Protein AF-A0A7H4PCT2-F1 (afdb_monomer_lite)

Organism: NCBI:txid2058152

Structure (mmCIF, N/CA/C/O backbone):
data_AF-A0A7H4PCT2-F1
#
_entry.id   AF-A0A7H4PCT2-F1
#
loop_
_atom_site.group_PDB
_atom_site.id
_atom_site.type_symbol
_atom_site.label_atom_id
_atom_site.label_alt_id
_atom_site.label_comp_id
_atom_site.label_asym_id
_atom_site.label_entity_id
_atom_site.label_seq_id
_atom_site.pdbx_PDB_ins_code
_atom_site.Cartn_x
_atom_site.Cartn_y
_atom_site.Cartn_z
_atom_site.occupancy
_atom_site.B_iso_or_equiv
_atom_site.auth_seq_id
_atom_site.auth_comp_id
_atom_site.auth_asym_id
_atom_site.auth_atom_id
_atom_site.pdbx_PDB_model_num
ATOM 1 N N . MET A 1 1 ? -12.657 -1.457 1.232 1.00 51.12 1 MET A N 1
ATOM 2 C CA . MET A 1 1 ? -12.828 -0.311 0.298 1.00 51.12 1 MET A CA 1
ATOM 3 C C . MET A 1 1 ? -11.457 0.109 -0.236 1.00 51.12 1 MET A C 1
ATOM 5 O O . MET A 1 1 ? -10.488 -0.016 0.504 1.00 51.12 1 MET A O 1
ATOM 9 N N . ILE A 1 2 ? -11.340 0.543 -1.499 1.00 53.50 2 ILE A N 1
ATOM 10 C CA . ILE A 1 2 ? -10.052 0.945 -2.105 1.00 53.50 2 ILE A CA 1
ATOM 11 C C . ILE A 1 2 ? -9.905 2.462 -2.020 1.00 53.50 2 ILE A C 1
ATOM 13 O O . ILE A 1 2 ? -10.745 3.187 -2.548 1.00 53.50 2 ILE A O 1
ATOM 17 N N . VAL A 1 3 ? -8.835 2.939 -1.387 1.00 58.31 3 VAL A N 1
ATOM 18 C CA . VAL A 1 3 ? -8.539 4.367 -1.245 1.00 58.31 3 VAL A CA 1
ATOM 19 C C . VAL A 1 3 ? -7.315 4.693 -2.089 1.00 58.31 3 VAL A C 1
ATOM 21 O O . VAL A 1 3 ? -6.192 4.297 -1.774 1.00 58.31 3 VAL A O 1
ATOM 24 N N . LYS A 1 4 ? -7.541 5.419 -3.185 1.00 57.62 4 LYS A N 1
ATOM 25 C CA . LYS A 1 4 ? -6.480 5.992 -4.015 1.00 57.62 4 LYS A CA 1
ATOM 26 C C . LYS A 1 4 ? -6.493 7.502 -3.838 1.00 57.62 4 LYS A C 1
ATOM 28 O O . LYS A 1 4 ? -7.419 8.170 -4.292 1.00 57.62 4 LYS A O 1
ATOM 33 N N . THR A 1 5 ? -5.458 8.043 -3.219 1.00 55.94 5 THR A N 1
ATOM 34 C CA . THR A 1 5 ? -5.284 9.486 -3.089 1.00 55.94 5 THR A CA 1
ATOM 35 C C . THR A 1 5 ? -4.453 9.975 -4.271 1.00 55.94 5 THR A C 1
ATOM 37 O O . THR A 1 5 ? -3.302 9.607 -4.486 1.00 55.94 5 THR A O 1
ATOM 40 N N . HIS A 1 6 ? -5.084 10.742 -5.157 1.00 55.34 6 HIS A N 1
ATOM 41 C CA . HIS A 1 6 ? -4.505 11.044 -6.470 1.00 55.34 6 HIS A CA 1
ATOM 42 C C . HIS A 1 6 ? -3.424 12.139 -6.442 1.00 55.34 6 HIS A C 1
ATOM 44 O O . HIS A 1 6 ? -2.795 12.390 -7.470 1.00 55.34 6 H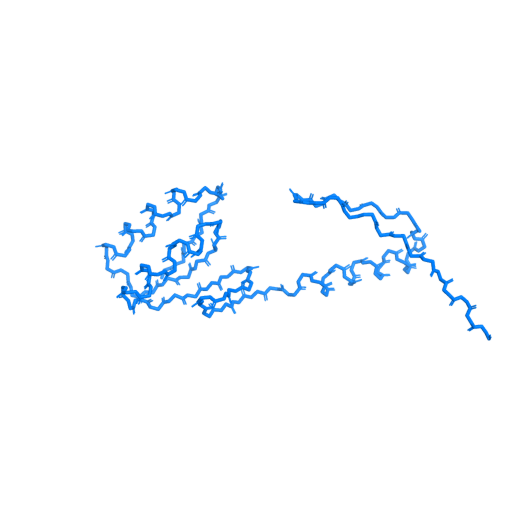IS A O 1
ATOM 50 N N . GLN A 1 7 ? -3.220 12.804 -5.300 1.00 59.28 7 GLN A N 1
ATOM 51 C CA . GLN A 1 7 ? -2.428 14.036 -5.221 1.00 59.28 7 GLN A CA 1
ATOM 52 C C . GLN A 1 7 ? -1.092 13.898 -4.484 1.00 59.28 7 GLN A C 1
ATOM 54 O O . GLN A 1 7 ? -0.342 14.867 -4.447 1.00 59.28 7 GLN A O 1
ATOM 59 N N . ASN A 1 8 ? -0.750 12.713 -3.963 1.00 68.38 8 ASN A N 1
ATOM 60 C CA . ASN A 1 8 ? 0.496 12.494 -3.221 1.00 68.38 8 ASN A CA 1
ATOM 61 C C . ASN A 1 8 ? 0.690 13.527 -2.084 1.00 68.38 8 ASN A C 1
ATOM 63 O O . ASN A 1 8 ? 1.789 14.042 -1.894 1.00 68.38 8 ASN A O 1
ATOM 67 N N . GLN A 1 9 ? -0.400 13.880 -1.388 1.00 79.06 9 GLN A N 1
ATOM 68 C CA . GLN A 1 9 ? -0.440 14.891 -0.327 1.00 79.06 9 GLN A CA 1
ATOM 69 C C . GLN A 1 9 ? -0.626 14.202 1.035 1.00 79.06 9 GLN A C 1
ATOM 71 O O . GLN A 1 9 ? -1.759 13.879 1.395 1.00 79.06 9 GLN A O 1
ATOM 76 N N . PRO A 1 10 ? 0.452 14.020 1.822 1.00 81.31 10 PRO A N 1
ATOM 77 C CA . PRO A 1 10 ? 0.436 13.277 3.089 1.00 81.31 10 PRO A CA 1
ATOM 78 C C . PRO A 1 10 ? -0.679 13.685 4.063 1.00 81.31 10 PRO A C 1
ATOM 80 O O . PRO A 1 10 ? -1.316 12.840 4.688 1.00 81.31 10 PRO A O 1
ATOM 83 N N . GLN A 1 11 ? -0.959 14.987 4.164 1.00 83.69 11 GLN A N 1
ATOM 84 C CA . GLN A 1 11 ? -1.975 15.509 5.082 1.00 83.69 11 GLN A CA 1
ATOM 85 C C . GLN A 1 11 ? -3.406 15.189 4.628 1.00 83.69 11 GLN A C 1
ATOM 87 O O . GLN A 1 11 ? -4.268 14.891 5.455 1.00 83.69 11 GLN A O 1
ATOM 92 N N . GLN A 1 12 ? -3.663 15.209 3.316 1.00 82.75 12 GLN A N 1
ATOM 93 C CA . GLN A 1 12 ? -4.966 14.820 2.775 1.00 82.75 12 GLN A CA 1
ATOM 94 C C . GLN A 1 12 ? -5.197 13.316 2.929 1.00 82.75 12 GLN A C 1
ATOM 96 O O . GLN A 1 12 ? -6.286 12.917 3.334 1.00 82.75 12 GLN A O 1
ATOM 101 N N . ASP A 1 13 ? -4.174 12.495 2.672 1.00 82.56 13 ASP A N 1
ATOM 102 C CA . ASP A 1 13 ? -4.217 11.047 2.910 1.00 82.56 13 ASP A CA 1
ATOM 103 C C . ASP A 1 13 ? -4.628 10.731 4.338 1.00 82.56 13 ASP A C 1
ATOM 105 O O . ASP A 1 13 ? -5.571 9.974 4.564 1.00 82.56 13 ASP A O 1
ATOM 109 N N . LYS A 1 14 ? -3.947 11.360 5.298 1.00 86.56 14 LYS A N 1
ATOM 110 C CA . LYS A 1 14 ? -4.224 11.193 6.720 1.00 86.56 14 LYS A CA 1
ATOM 111 C C . LYS A 1 14 ? -5.667 11.547 7.054 1.00 86.56 14 LYS A C 1
ATOM 113 O O . LYS A 1 14 ? -6.349 10.756 7.702 1.00 86.56 14 LYS A O 1
ATOM 118 N N . HIS A 1 15 ? -6.151 12.695 6.581 1.00 87.81 15 HIS A N 1
ATOM 119 C CA . HIS A 1 15 ? -7.532 13.109 6.814 1.00 87.81 15 HIS A CA 1
ATOM 120 C C . HIS A 1 15 ? -8.537 12.099 6.245 1.00 87.81 15 HIS A C 1
ATOM 122 O O . HIS A 1 15 ? -9.415 11.639 6.970 1.00 87.81 15 HIS A O 1
ATOM 128 N N . ILE A 1 16 ? -8.369 11.697 4.982 1.00 87.75 16 ILE A N 1
ATOM 129 C CA . ILE A 1 16 ? -9.256 10.737 4.313 1.00 87.75 16 ILE A CA 1
ATOM 130 C C . ILE A 1 16 ? -9.260 9.405 5.062 1.00 87.75 16 ILE A C 1
ATOM 132 O O . ILE A 1 16 ? -10.324 8.879 5.374 1.00 87.75 16 ILE A O 1
ATOM 136 N N . ILE A 1 17 ? -8.088 8.866 5.393 1.00 89.25 17 ILE A N 1
ATOM 137 C CA . ILE A 1 17 ? -7.976 7.583 6.088 1.00 89.25 17 ILE A CA 1
ATOM 138 C C . ILE A 1 17 ? -8.646 7.654 7.468 1.00 89.25 17 ILE A C 1
ATOM 140 O O . ILE A 1 17 ? -9.426 6.762 7.799 1.00 89.25 17 ILE A O 1
ATOM 144 N N . HIS A 1 18 ? -8.423 8.720 8.244 1.00 91.19 18 HIS A N 1
ATOM 145 C CA . HIS A 1 18 ? -9.104 8.906 9.528 1.00 91.19 18 HIS A CA 1
ATOM 146 C C . HIS A 1 18 ? -10.626 8.955 9.380 1.00 91.19 18 HIS A C 1
ATOM 148 O O . HIS A 1 18 ? -11.326 8.282 10.136 1.00 91.19 18 HIS A O 1
ATOM 154 N N . THR A 1 19 ? -11.140 9.703 8.401 1.00 91.06 19 THR A N 1
ATOM 155 C CA . THR A 1 19 ? -12.581 9.786 8.141 1.00 91.06 19 THR A CA 1
ATOM 156 C C . THR A 1 19 ? -13.163 8.418 7.817 1.00 91.06 19 THR A C 1
ATOM 158 O O . THR A 1 19 ? -14.168 8.028 8.398 1.00 91.06 19 THR A O 1
ATOM 161 N N . LEU A 1 20 ? -12.519 7.655 6.935 1.00 90.00 20 LEU A N 1
ATOM 162 C CA . LEU A 1 20 ? -13.032 6.358 6.500 1.00 90.00 20 LEU A CA 1
ATOM 163 C C . LEU A 1 20 ? -13.023 5.319 7.622 1.00 90.00 20 LEU A C 1
ATOM 165 O O . LEU A 1 20 ? -13.992 4.585 7.792 1.00 90.00 20 LEU A O 1
ATOM 169 N N . VAL A 1 21 ? -11.962 5.286 8.425 1.00 90.56 21 VAL A N 1
ATOM 170 C CA . VAL A 1 21 ? -11.918 4.455 9.635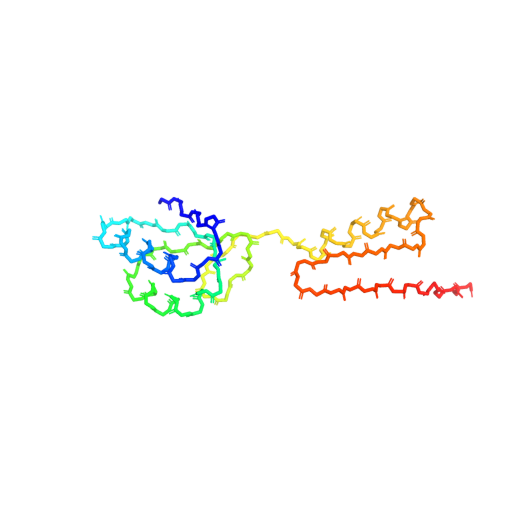 1.00 90.56 21 VAL A CA 1
ATOM 171 C C . VAL A 1 21 ? -12.999 4.884 10.628 1.00 90.56 21 VAL A C 1
ATOM 173 O O . VAL A 1 21 ? -13.691 4.030 11.172 1.00 90.56 21 VAL A O 1
ATOM 176 N N . GLY A 1 22 ? -13.205 6.192 10.816 1.00 90.94 22 GLY A N 1
ATOM 177 C CA . GLY A 1 22 ? -14.282 6.732 11.652 1.00 9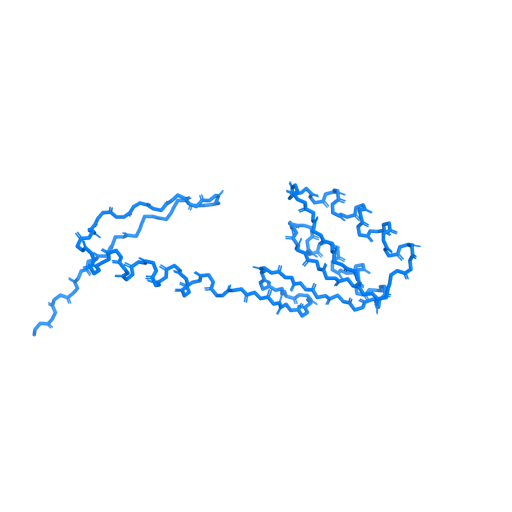0.94 22 GLY A CA 1
ATOM 178 C C . GLY A 1 22 ? -15.689 6.394 11.145 1.00 90.94 22 GLY A C 1
ATOM 179 O O . GLY A 1 22 ? -16.619 6.307 11.940 1.00 90.94 22 GLY A O 1
ATOM 180 N N . MET A 1 23 ? -15.842 6.146 9.842 1.00 92.00 23 MET A N 1
ATOM 181 C CA . MET A 1 23 ? -17.079 5.650 9.228 1.00 92.00 23 MET A CA 1
ATOM 182 C C . MET A 1 23 ? -17.275 4.132 9.387 1.00 92.00 23 MET A C 1
ATOM 184 O O . MET A 1 23 ? -18.313 3.621 8.974 1.00 92.00 23 MET A O 1
ATOM 188 N N . GLY A 1 24 ? -16.315 3.413 9.977 1.00 91.44 24 GLY A N 1
ATOM 189 C CA . GLY A 1 24 ? -16.441 1.987 10.281 1.00 91.44 24 GLY A CA 1
ATOM 190 C C . GLY A 1 24 ? -16.188 1.057 9.094 1.00 91.44 24 GLY A C 1
ATOM 191 O O . GLY A 1 24 ? -16.889 0.063 8.946 1.00 91.44 24 GLY A O 1
ATOM 192 N N . ILE A 1 25 ? -15.213 1.364 8.230 1.00 91.19 25 ILE A N 1
ATOM 193 C CA . ILE A 1 25 ? -14.815 0.432 7.161 1.00 91.19 25 ILE A CA 1
ATOM 194 C C . ILE A 1 25 ? -14.249 -0.885 7.718 1.00 91.19 25 ILE A C 1
ATOM 196 O O . ILE A 1 25 ? -13.478 -0.887 8.674 1.00 91.19 25 ILE A O 1
ATOM 200 N N . ASP A 1 26 ? -14.535 -1.996 7.036 1.00 90.19 26 ASP A N 1
ATOM 201 C CA . ASP A 1 26 ? -14.028 -3.321 7.430 1.00 90.19 26 ASP A CA 1
ATOM 202 C C . ASP A 1 26 ? -12.581 -3.587 6.990 1.00 90.19 26 ASP A C 1
ATOM 204 O O . ASP A 1 26 ? -11.930 -4.503 7.483 1.00 90.19 26 ASP A O 1
ATOM 208 N N . SER A 1 27 ? -12.084 -2.856 5.986 1.00 91.00 27 SER A N 1
ATOM 209 C CA . SER A 1 27 ? -10.749 -3.066 5.408 1.00 91.00 27 SER A CA 1
ATOM 210 C C . SER A 1 27 ? -10.289 -1.899 4.537 1.00 91.00 27 SER A C 1
ATOM 212 O O . SER A 1 27 ? -11.094 -1.253 3.844 1.00 91.00 27 SER A O 1
ATOM 214 N N . LEU A 1 28 ? -8.971 -1.691 4.513 1.00 90.94 28 LEU A N 1
ATOM 215 C CA . LEU A 1 28 ? -8.304 -0.623 3.776 1.00 90.94 28 LEU A CA 1
ATOM 216 C C . LEU A 1 28 ? -7.301 -1.192 2.762 1.00 90.94 28 LEU A C 1
ATOM 218 O O . LEU A 1 28 ? -6.296 -1.794 3.133 1.00 90.94 28 LEU A O 1
ATOM 222 N N . LEU A 1 29 ? -7.548 -0.949 1.473 1.00 90.25 29 LEU A N 1
ATOM 223 C CA . LEU A 1 29 ? -6.539 -1.106 0.423 1.00 90.25 29 LEU A CA 1
ATOM 224 C C . LEU A 1 29 ? -6.016 0.281 0.049 1.00 90.25 29 LEU A C 1
ATOM 226 O O . LEU A 1 29 ? -6.798 1.117 -0.413 1.00 90.25 29 LEU A O 1
ATOM 230 N N . TRP A 1 30 ? -4.725 0.527 0.254 1.00 88.25 30 TRP A N 1
ATOM 231 C CA . TRP A 1 30 ? -4.149 1.871 0.209 1.00 88.25 30 TRP A CA 1
ATOM 232 C C . TRP A 1 30 ? -2.933 1.958 -0.717 1.00 88.25 30 TRP A C 1
ATOM 234 O O . TRP A 1 30 ? -2.038 1.115 -0.677 1.00 88.25 30 TRP A O 1
ATOM 244 N N . VAL A 1 31 ? -2.906 2.999 -1.553 1.00 86.88 31 VAL A N 1
ATOM 245 C CA . VAL A 1 31 ? -1.709 3.453 -2.278 1.00 86.88 31 VAL A CA 1
ATOM 246 C C . VAL A 1 31 ? -1.008 4.507 -1.409 1.00 86.88 31 VAL A C 1
ATOM 248 O O . VAL A 1 31 ? -1.480 5.644 -1.370 1.00 86.88 31 VAL A O 1
ATOM 251 N N . PRO A 1 32 ? 0.066 4.154 -0.692 1.00 79.94 32 PRO A N 1
ATOM 252 C CA . PRO A 1 32 ? 0.715 5.041 0.264 1.00 79.94 32 PRO A CA 1
ATOM 253 C C . PRO A 1 32 ? 1.448 6.210 -0.382 1.00 79.94 32 PRO A C 1
ATOM 255 O O . PRO A 1 32 ? 2.055 6.106 -1.449 1.00 79.94 32 PRO A O 1
ATOM 258 N N . THR A 1 33 ? 1.425 7.319 0.346 1.00 79.88 33 THR A N 1
ATOM 259 C CA . THR A 1 33 ? 2.267 8.496 0.134 1.00 79.88 33 THR A CA 1
ATOM 260 C C . THR A 1 33 ? 3.394 8.501 1.175 1.00 79.88 33 THR A C 1
ATOM 262 O O . THR A 1 33 ? 3.613 7.517 1.883 1.00 79.88 33 THR A O 1
ATOM 265 N N . GLU A 1 34 ? 4.119 9.611 1.325 1.00 78.44 34 GLU A N 1
ATOM 266 C CA . GLU A 1 34 ? 5.182 9.741 2.341 1.00 78.44 34 GLU A CA 1
ATOM 267 C C . GLU A 1 34 ? 4.653 9.669 3.794 1.00 78.44 34 GLU A C 1
ATOM 269 O O . GLU A 1 34 ? 5.441 9.564 4.729 1.00 78.44 34 GLU A O 1
ATOM 274 N N . ALA A 1 35 ? 3.326 9.644 3.985 1.00 79.56 35 ALA A N 1
ATOM 275 C CA . ALA A 1 35 ? 2.662 9.485 5.279 1.00 79.56 35 ALA A CA 1
ATOM 276 C C . ALA A 1 35 ? 2.666 8.048 5.842 1.00 79.56 35 ALA A C 1
ATOM 278 O O . ALA A 1 35 ? 2.200 7.853 6.963 1.00 79.56 35 ALA A O 1
ATOM 279 N N . GLU A 1 36 ? 3.131 7.034 5.096 1.00 86.69 36 GLU A N 1
ATOM 280 C CA . GLU A 1 36 ? 3.002 5.618 5.494 1.00 86.69 36 GLU A CA 1
ATOM 281 C C . GLU A 1 36 ? 3.528 5.333 6.899 1.00 86.69 36 GLU A C 1
ATOM 283 O O . GLU A 1 36 ? 2.813 4.759 7.718 1.00 86.69 36 GLU A O 1
ATOM 288 N N . ALA A 1 37 ? 4.751 5.775 7.190 1.00 87.94 37 ALA A N 1
ATOM 289 C CA . ALA A 1 37 ? 5.371 5.528 8.484 1.00 87.94 37 ALA A CA 1
ATOM 290 C C . ALA A 1 37 ? 4.590 6.197 9.624 1.00 87.94 37 ALA A C 1
ATOM 292 O O . ALA A 1 37 ? 4.347 5.559 10.642 1.00 87.94 37 ALA A O 1
ATOM 293 N N . GLU A 1 38 ? 4.132 7.435 9.430 1.00 88.44 38 GLU A N 1
ATOM 294 C CA . GLU A 1 38 ? 3.367 8.178 10.437 1.00 88.44 38 GLU A CA 1
ATOM 295 C C . GLU A 1 38 ? 2.004 7.526 10.714 1.00 88.44 38 GLU A C 1
ATOM 297 O O . GLU A 1 38 ? 1.587 7.389 11.861 1.00 88.44 38 GLU A O 1
ATOM 302 N N . LEU A 1 39 ? 1.304 7.095 9.663 1.00 88.88 39 LEU A N 1
ATOM 303 C CA . LEU A 1 39 ? -0.018 6.481 9.779 1.00 88.88 39 LEU A CA 1
ATOM 304 C C . LEU A 1 39 ? 0.024 5.032 10.259 1.00 88.88 39 LEU A C 1
ATOM 306 O O . LEU A 1 39 ? -0.976 4.542 10.787 1.00 88.88 39 LEU A O 1
ATOM 310 N N . SER A 1 40 ? 1.150 4.344 10.066 1.00 90.88 40 SER A N 1
ATOM 311 C CA . SER A 1 40 ? 1.266 2.913 10.334 1.00 90.88 40 SER A CA 1
ATOM 312 C C . SER A 1 40 ? 0.978 2.536 11.787 1.00 90.88 40 SER A C 1
ATOM 314 O O . SER A 1 40 ? 0.270 1.559 12.039 1.00 90.88 40 SER A O 1
ATOM 316 N N . GLU A 1 41 ? 1.462 3.334 12.739 1.00 90.62 41 GLU A N 1
ATOM 317 C CA . GLU A 1 41 ? 1.270 3.091 14.168 1.00 90.62 41 GLU A CA 1
ATOM 318 C C . GLU A 1 41 ? -0.213 3.181 14.533 1.00 90.62 41 GLU A C 1
ATOM 320 O O . GLU A 1 41 ? -0.793 2.243 15.084 1.00 90.62 41 GLU A O 1
ATOM 325 N N . TRP A 1 42 ? -0.858 4.278 14.135 1.00 91.69 42 TRP A N 1
ATOM 326 C CA . TRP A 1 42 ? -2.275 4.489 14.395 1.00 91.69 42 TRP A CA 1
ATOM 327 C C . TRP A 1 42 ? -3.150 3.433 13.705 1.00 91.69 42 TRP A C 1
ATOM 329 O O . TRP A 1 42 ? -4.016 2.847 14.352 1.00 91.69 42 TRP A O 1
ATOM 339 N N . LEU A 1 43 ? -2.896 3.116 12.430 1.00 91.44 43 LEU A N 1
ATOM 340 C CA . LEU A 1 43 ? -3.642 2.084 11.700 1.00 91.44 43 LEU A CA 1
ATOM 341 C C . LEU A 1 43 ? -3.511 0.704 12.357 1.00 91.44 43 LEU A C 1
ATOM 343 O O . LEU A 1 43 ? -4.499 -0.024 12.437 1.00 91.44 43 LEU A O 1
ATOM 347 N N . THR A 1 44 ? -2.342 0.367 12.904 1.00 90.25 44 THR A N 1
ATOM 348 C CA . THR A 1 44 ? -2.142 -0.893 13.638 1.00 90.25 44 THR A CA 1
ATOM 349 C C . THR A 1 44 ? -3.034 -0.970 14.884 1.00 90.25 44 THR A C 1
ATOM 351 O O . THR A 1 44 ? -3.604 -2.024 15.173 1.00 90.25 44 THR A O 1
ATOM 354 N N . ILE A 1 45 ? -3.231 0.152 15.588 1.00 92.38 45 ILE A N 1
ATOM 355 C CA . ILE A 1 45 ? -4.111 0.231 16.767 1.00 92.38 45 ILE A CA 1
ATOM 356 C C . ILE A 1 45 ? -5.582 0.011 16.387 1.00 92.38 45 ILE A C 1
ATOM 358 O O . ILE A 1 45 ? -6.314 -0.633 17.139 1.00 92.38 45 ILE A O 1
ATOM 362 N N . THR A 1 46 ? -6.017 0.492 15.217 1.00 89.88 46 THR A N 1
ATOM 363 C CA . THR A 1 46 ? -7.416 0.344 14.761 1.00 89.88 46 THR A CA 1
ATOM 364 C C . THR A 1 46 ? -7.831 -1.110 14.527 1.00 89.88 46 THR A C 1
ATOM 366 O O . THR A 1 46 ? -9.023 -1.399 14.490 1.00 89.88 46 THR A O 1
ATOM 369 N N . ARG A 1 47 ? -6.862 -2.028 14.366 1.00 90.00 47 ARG A N 1
ATOM 370 C CA . ARG A 1 47 ? -7.058 -3.445 13.997 1.00 90.00 47 ARG A CA 1
ATOM 371 C C . ARG A 1 47 ? -7.811 -3.673 12.682 1.00 90.00 47 ARG A C 1
ATOM 373 O O . ARG A 1 47 ? -8.170 -4.811 12.385 1.00 90.00 47 ARG A O 1
ATOM 380 N N . ILE A 1 48 ? -8.019 -2.632 11.880 1.00 91.31 48 ILE A N 1
ATOM 381 C CA . ILE A 1 48 ? -8.576 -2.780 10.538 1.00 91.31 48 ILE A CA 1
ATOM 382 C C . ILE A 1 48 ? -7.506 -3.444 9.663 1.00 91.31 48 ILE A C 1
ATOM 384 O O . ILE A 1 48 ? -6.365 -2.981 9.649 1.00 91.31 48 ILE A O 1
ATOM 388 N N . PRO A 1 49 ? -7.829 -4.515 8.920 1.00 92.44 49 PRO A N 1
ATOM 389 C CA . PRO A 1 49 ? -6.912 -5.090 7.948 1.00 92.44 49 PRO A CA 1
ATOM 390 C C . PRO A 1 49 ? -6.501 -4.055 6.894 1.00 92.44 49 PRO A C 1
ATOM 392 O O . PRO A 1 49 ? -7.347 -3.514 6.173 1.00 92.44 49 PRO A O 1
ATOM 395 N N . VAL A 1 50 ? -5.193 -3.806 6.790 1.00 92.69 50 VAL A N 1
ATOM 396 C CA . VAL A 1 50 ? -4.601 -2.888 5.809 1.00 92.69 50 VAL A CA 1
ATOM 397 C C . VAL A 1 50 ? -3.715 -3.663 4.841 1.00 92.69 50 VAL A C 1
ATOM 399 O O . VAL A 1 50 ? -2.880 -4.470 5.253 1.00 92.69 50 VAL A O 1
ATOM 402 N N . ALA A 1 51 ? -3.873 -3.383 3.550 1.00 92.19 51 ALA A N 1
ATOM 403 C CA . ALA A 1 51 ? -2.961 -3.833 2.511 1.00 92.19 51 ALA A CA 1
ATOM 404 C C . ALA A 1 51 ? -2.483 -2.647 1.667 1.00 92.19 51 ALA A C 1
ATOM 406 O O . ALA A 1 51 ? -3.266 -1.788 1.253 1.00 92.19 51 ALA A O 1
ATOM 407 N N . ILE A 1 52 ? -1.183 -2.627 1.404 1.00 90.88 52 ILE A N 1
ATOM 408 C CA . ILE A 1 52 ? -0.508 -1.608 0.610 1.00 90.88 52 ILE A CA 1
ATOM 409 C C . ILE A 1 52 ? -0.405 -2.071 -0.840 1.00 90.88 52 ILE A C 1
ATOM 411 O O . ILE A 1 52 ? -0.143 -3.237 -1.126 1.00 90.88 52 ILE A O 1
ATOM 415 N N . VAL A 1 53 ? -0.590 -1.153 -1.780 1.00 88.19 53 VAL A N 1
ATOM 416 C CA . VAL A 1 53 ? -0.432 -1.427 -3.210 1.00 88.19 53 VAL A CA 1
ATOM 417 C C . VAL A 1 53 ? 0.593 -0.496 -3.841 1.00 88.19 53 VAL A C 1
ATOM 419 O O . VAL A 1 53 ? 0.827 0.607 -3.358 1.00 88.19 53 VAL A O 1
ATOM 422 N N . THR A 1 54 ? 1.173 -0.927 -4.963 1.00 84.62 54 THR A N 1
ATOM 423 C CA . THR A 1 54 ? 2.140 -0.201 -5.818 1.00 84.62 54 THR A CA 1
ATOM 424 C C . THR A 1 54 ? 3.573 -0.098 -5.294 1.00 84.62 54 THR A C 1
ATOM 426 O O . THR A 1 54 ? 4.486 0.042 -6.107 1.00 84.62 54 THR A O 1
ATOM 429 N N . GLN A 1 55 ? 3.796 -0.256 -3.989 1.00 84.44 55 GLN A N 1
ATOM 430 C CA . GLN A 1 55 ? 5.130 -0.275 -3.387 1.00 84.44 55 GLN A CA 1
ATOM 431 C C . GLN A 1 55 ? 5.270 -1.368 -2.330 1.00 84.44 55 GLN A C 1
ATOM 433 O O . GLN A 1 55 ? 4.276 -1.899 -1.839 1.00 84.44 55 GLN A O 1
ATOM 438 N N . VAL A 1 56 ? 6.514 -1.722 -2.004 1.00 88.44 56 VAL A N 1
ATOM 439 C CA . VAL A 1 56 ? 6.817 -2.636 -0.897 1.00 88.44 56 VAL A CA 1
ATOM 440 C C . VAL A 1 56 ? 6.657 -1.878 0.417 1.00 88.44 56 VAL A C 1
ATOM 442 O O . VAL A 1 56 ? 7.275 -0.832 0.603 1.00 88.44 56 VAL A O 1
ATOM 445 N N . SER A 1 57 ? 5.854 -2.426 1.324 1.00 90.25 57 SER A N 1
ATOM 446 C CA . SER A 1 57 ? 5.663 -1.883 2.671 1.00 90.25 57 SER A CA 1
ATOM 447 C C . SER A 1 57 ? 6.504 -2.636 3.697 1.00 90.25 57 SER A C 1
ATOM 449 O O . SER A 1 57 ? 6.713 -3.844 3.586 1.00 90.25 57 SER A O 1
ATOM 451 N N . ARG A 1 58 ? 6.975 -1.910 4.717 1.00 91.19 58 ARG A N 1
ATOM 452 C CA . ARG A 1 58 ? 7.614 -2.487 5.914 1.00 91.19 58 ARG A CA 1
ATOM 453 C C . ARG A 1 58 ? 6.626 -2.730 7.056 1.00 91.19 58 ARG A C 1
ATOM 455 O O . ARG A 1 58 ? 6.974 -3.424 8.003 1.00 91.19 58 ARG A O 1
ATOM 462 N N . PHE A 1 59 ? 5.438 -2.133 6.981 1.00 92.19 59 PHE A N 1
ATOM 463 C CA . PHE A 1 59 ? 4.462 -2.100 8.072 1.00 92.19 59 PHE A CA 1
ATOM 464 C C . PHE A 1 59 ? 3.261 -3.010 7.806 1.00 92.19 59 PHE A C 1
ATOM 466 O O . PHE A 1 59 ? 2.685 -3.564 8.738 1.00 92.19 59 PHE A O 1
ATOM 473 N N . PHE A 1 60 ? 2.895 -3.185 6.536 1.00 92.81 60 PHE A N 1
ATOM 474 C CA . PHE A 1 60 ? 1.694 -3.898 6.122 1.00 92.81 60 PHE A CA 1
ATOM 475 C C . PHE A 1 60 ? 1.994 -4.905 5.014 1.00 92.81 60 PHE A C 1
ATOM 477 O O . PHE A 1 60 ? 2.994 -4.805 4.299 1.00 92.81 60 PHE A O 1
ATOM 484 N N . ASN A 1 61 ? 1.080 -5.855 4.815 1.00 93.31 61 ASN A N 1
ATOM 485 C CA . ASN A 1 61 ? 1.117 -6.705 3.628 1.00 93.31 61 ASN A CA 1
ATOM 486 C C . ASN A 1 61 ? 1.028 -5.831 2.377 1.00 93.31 61 ASN A C 1
ATOM 488 O O . ASN A 1 61 ? 0.238 -4.886 2.337 1.00 93.31 61 ASN A O 1
ATOM 492 N N . SER A 1 62 ? 1.830 -6.141 1.357 1.00 93.12 62 SER A N 1
ATOM 493 C CA . SER A 1 62 ? 1.896 -5.314 0.156 1.00 93.12 62 SER A CA 1
ATOM 494 C C . SER A 1 62 ? 1.885 -6.109 -1.140 1.00 93.12 62 SER A C 1
ATOM 496 O O . SER A 1 62 ? 2.424 -7.211 -1.225 1.00 93.12 62 SER A O 1
ATOM 498 N N . VAL A 1 63 ? 1.261 -5.519 -2.158 1.00 90.25 63 VAL A N 1
ATOM 499 C CA . VAL A 1 63 ? 1.286 -5.992 -3.541 1.00 90.25 63 VAL A CA 1
ATOM 500 C C . VAL A 1 63 ? 1.959 -4.924 -4.394 1.00 90.25 63 VAL A C 1
ATOM 502 O O . VAL A 1 63 ? 1.457 -3.807 -4.536 1.00 90.25 63 VAL A O 1
ATOM 505 N N . SER A 1 64 ? 3.102 -5.263 -4.980 1.00 88.88 64 SER A N 1
ATOM 506 C CA . SER A 1 64 ? 3.914 -4.338 -5.767 1.00 88.88 64 SER A CA 1
ATOM 507 C C . SER A 1 64 ? 4.431 -4.98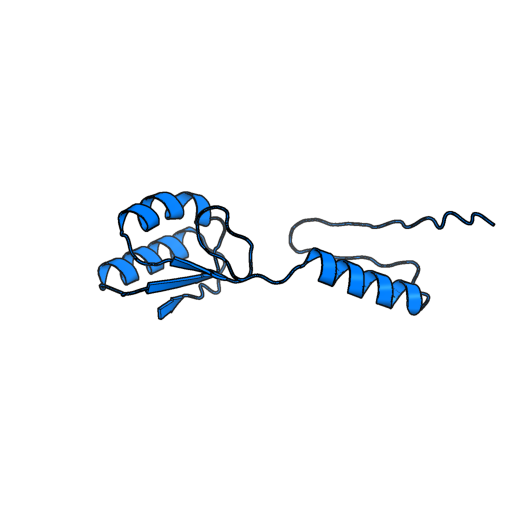8 -7.046 1.00 88.88 64 SER A C 1
ATOM 509 O O . SER A 1 64 ? 4.384 -6.205 -7.224 1.00 88.88 64 SER A O 1
ATOM 511 N N . ILE A 1 65 ? 4.909 -4.147 -7.961 1.00 86.38 65 ILE A N 1
ATOM 512 C CA . ILE A 1 65 ? 5.626 -4.583 -9.158 1.00 86.38 65 ILE A CA 1
ATOM 513 C C . ILE A 1 65 ? 7.119 -4.457 -8.864 1.00 86.38 65 ILE A C 1
ATOM 515 O O . ILE A 1 65 ? 7.553 -3.477 -8.255 1.00 86.38 65 ILE A O 1
ATOM 519 N N . ASN A 1 66 ? 7.913 -5.424 -9.323 1.00 84.69 66 ASN A N 1
ATOM 520 C CA . ASN A 1 66 ? 9.366 -5.342 -9.239 1.00 84.69 66 ASN A CA 1
ATOM 521 C C . ASN A 1 66 ? 9.887 -4.308 -10.254 1.00 84.69 66 ASN A C 1
ATOM 523 O O . ASN A 1 66 ? 10.071 -4.612 -11.434 1.00 84.69 66 ASN A O 1
ATOM 527 N N . GLN A 1 67 ? 10.074 -3.072 -9.786 1.00 82.31 67 GLN A N 1
ATOM 528 C CA . GLN A 1 67 ? 10.532 -1.956 -10.614 1.00 82.31 67 GLN A CA 1
ATOM 529 C C . GLN A 1 67 ? 11.968 -2.150 -11.106 1.00 82.31 67 GLN A C 1
ATOM 531 O O . GLN A 1 67 ? 12.257 -1.758 -12.232 1.00 82.31 67 GLN A O 1
ATOM 536 N N . ASP A 1 68 ? 12.831 -2.803 -10.321 1.00 82.12 68 ASP A N 1
ATOM 537 C CA . ASP A 1 68 ? 14.220 -3.075 -10.708 1.00 82.12 68 ASP A CA 1
ATOM 538 C C . ASP A 1 68 ? 14.275 -4.001 -11.922 1.00 82.12 68 ASP A C 1
ATOM 540 O O . ASP A 1 68 ? 14.922 -3.686 -12.917 1.00 82.12 68 ASP A O 1
ATOM 544 N N . ARG A 1 69 ? 13.501 -5.094 -11.895 1.00 82.50 69 ARG A N 1
ATOM 545 C CA . ARG A 1 69 ? 13.348 -5.975 -13.060 1.00 82.50 69 ARG A CA 1
ATOM 546 C C . ARG A 1 69 ? 12.729 -5.255 -14.248 1.00 82.50 69 ARG A C 1
ATOM 548 O O . ARG A 1 69 ? 13.153 -5.474 -15.376 1.00 82.50 69 ARG A O 1
ATOM 555 N N . GLY A 1 70 ? 11.746 -4.387 -14.007 1.00 84.50 70 GLY A N 1
ATOM 556 C CA . GLY A 1 70 ? 11.174 -3.552 -15.062 1.00 84.50 70 GLY A CA 1
ATOM 557 C C . GLY A 1 70 ? 12.226 -2.655 -15.723 1.00 84.50 70 GLY A C 1
ATOM 558 O O . GLY A 1 70 ? 12.297 -2.588 -16.948 1.00 84.50 70 GLY A O 1
ATOM 559 N N . ALA A 1 71 ? 13.073 -2.005 -14.923 1.00 82.06 71 ALA A N 1
ATOM 560 C CA . ALA A 1 71 ? 14.155 -1.153 -15.403 1.00 82.06 71 ALA A CA 1
ATOM 561 C C . ALA A 1 71 ? 15.235 -1.951 -16.150 1.00 82.06 71 ALA A C 1
ATOM 563 O O . ALA A 1 71 ? 15.690 -1.510 -17.204 1.00 82.06 71 ALA A O 1
ATOM 564 N N . GLU A 1 72 ? 15.603 -3.131 -15.648 1.00 82.25 72 GLU A N 1
ATOM 565 C CA . GLU A 1 72 ? 16.541 -4.049 -16.300 1.00 82.25 72 GLU A CA 1
ATOM 566 C C . GLU A 1 72 ? 16.017 -4.497 -17.670 1.00 82.25 72 GLU A C 1
ATOM 568 O O . GLU A 1 72 ? 16.706 -4.313 -18.670 1.00 82.25 72 GLU A O 1
ATOM 573 N N . SER A 1 73 ? 14.763 -4.960 -17.754 1.00 84.56 73 SER A N 1
ATOM 574 C CA . SER A 1 73 ? 14.142 -5.355 -19.029 1.00 84.56 73 SER A CA 1
ATOM 575 C C . SER A 1 73 ? 14.088 -4.205 -20.045 1.00 84.56 73 SER A C 1
ATOM 577 O O . SER A 1 73 ? 14.290 -4.415 -21.242 1.00 84.56 73 SER A O 1
ATOM 579 N N . ILE A 1 74 ? 13.850 -2.970 -19.589 1.00 83.56 74 ILE A N 1
ATOM 580 C CA . ILE A 1 74 ? 13.901 -1.779 -20.449 1.00 83.56 74 ILE A CA 1
ATOM 581 C C . ILE A 1 74 ? 15.337 -1.507 -20.922 1.00 83.56 74 ILE A C 1
ATOM 583 O O . ILE A 1 74 ? 15.557 -1.230 -22.102 1.00 83.56 74 ILE A O 1
ATOM 587 N N . ALA A 1 75 ? 16.325 -1.595 -20.029 1.00 80.00 75 ALA A N 1
ATOM 588 C CA . ALA A 1 75 ? 17.727 -1.389 -20.375 1.00 80.00 75 ALA A CA 1
ATOM 589 C C . ALA A 1 75 ? 18.222 -2.430 -21.394 1.00 80.00 75 ALA A C 1
ATOM 591 O O . ALA A 1 75 ? 18.856 -2.063 -22.385 1.00 80.00 75 ALA A O 1
ATOM 592 N N . GLU A 1 76 ? 17.880 -3.706 -21.203 1.00 79.31 76 GLU A N 1
ATOM 593 C CA . GLU A 1 76 ? 18.181 -4.791 -22.143 1.00 79.31 76 GLU A CA 1
ATOM 594 C C . GLU A 1 76 ? 17.591 -4.525 -23.530 1.00 79.31 76 GLU A C 1
ATOM 596 O O . GLU A 1 76 ? 18.295 -4.648 -24.535 1.00 79.31 76 GLU A O 1
ATOM 601 N N . HIS A 1 77 ? 16.329 -4.088 -23.599 1.00 81.06 77 HIS A N 1
ATOM 602 C CA . HIS A 1 77 ? 15.679 -3.735 -24.861 1.00 81.06 77 HIS A CA 1
ATOM 603 C C . HIS A 1 77 ? 16.461 -2.663 -25.638 1.00 81.06 77 HIS A C 1
ATOM 605 O O . HIS A 1 77 ? 16.688 -2.794 -26.846 1.00 81.06 77 HIS A O 1
ATOM 611 N N . PHE A 1 78 ? 16.930 -1.619 -24.952 1.00 78.12 78 PHE A N 1
ATOM 612 C CA . PHE A 1 78 ? 17.707 -0.554 -25.586 1.00 78.12 78 PHE A CA 1
ATOM 613 C C . PHE A 1 78 ? 19.119 -0.999 -25.989 1.00 78.12 78 PHE A C 1
ATOM 615 O O . PHE A 1 78 ? 19.586 -0.628 -27.068 1.00 78.12 78 PHE A O 1
ATOM 622 N N . ILE A 1 79 ? 19.769 -1.856 -25.195 1.00 74.94 79 ILE A N 1
ATOM 623 C CA . ILE A 1 79 ? 21.057 -2.468 -25.559 1.00 74.94 79 ILE A CA 1
ATOM 624 C C . ILE A 1 79 ? 20.910 -3.315 -26.830 1.00 74.94 79 ILE A C 1
ATOM 626 O O . ILE A 1 79 ? 21.746 -3.222 -27.732 1.00 74.94 79 ILE A O 1
ATOM 630 N N . HIS A 1 80 ? 19.845 -4.116 -26.930 1.00 72.62 80 HIS A N 1
ATOM 631 C CA . HIS A 1 80 ? 19.566 -4.948 -28.105 1.00 72.62 80 HIS A CA 1
ATOM 632 C C . HIS A 1 80 ? 19.234 -4.121 -29.353 1.00 72.62 80 HIS A C 1
ATOM 634 O O . HIS A 1 80 ? 19.589 -4.518 -30.460 1.00 72.62 80 HIS A O 1
ATOM 640 N N . THR A 1 81 ? 18.640 -2.939 -29.182 1.00 73.25 81 THR A N 1
ATOM 641 C CA . THR A 1 81 ? 18.315 -2.008 -30.279 1.00 73.25 81 THR A CA 1
ATOM 642 C C . THR A 1 81 ? 19.506 -1.109 -30.668 1.00 73.25 81 THR A C 1
ATOM 644 O O . THR A 1 81 ? 19.356 -0.159 -31.428 1.00 73.25 81 THR A O 1
ATOM 647 N N . VAL A 1 82 ? 20.722 -1.407 -30.181 1.00 68.62 82 VAL A N 1
ATOM 648 C CA . VAL A 1 82 ? 21.965 -0.662 -30.487 1.00 68.62 82 VAL A CA 1
ATOM 649 C C . VAL A 1 82 ? 21.916 0.796 -29.982 1.00 68.62 82 VAL A C 1
ATOM 651 O O . VAL A 1 82 ? 22.623 1.679 -30.466 1.00 68.62 82 VAL A O 1
ATOM 654 N N . MET A 1 83 ? 21.105 1.075 -28.956 1.00 59.62 83 MET A N 1
ATOM 655 C CA . MET A 1 83 ? 21.078 2.380 -28.297 1.00 59.62 83 MET A CA 1
ATOM 656 C C . MET A 1 83 ? 22.102 2.408 -27.159 1.00 59.62 83 MET A C 1
ATOM 658 O O . MET A 1 83 ? 21.872 1.896 -26.068 1.00 59.62 83 MET A O 1
ATOM 662 N N . PHE A 1 84 ? 23.256 3.032 -27.413 1.00 59.19 84 PHE A N 1
ATOM 663 C CA . PHE A 1 84 ? 24.352 3.141 -26.434 1.00 59.19 84 PHE A CA 1
ATOM 664 C C . PHE A 1 84 ? 24.286 4.392 -25.541 1.00 59.19 84 PHE A C 1
ATOM 666 O O . PHE A 1 84 ? 25.066 4.510 -24.598 1.00 59.19 84 PHE A O 1
ATOM 673 N N . HIS A 1 85 ? 23.374 5.324 -25.830 1.00 60.28 85 HIS A N 1
ATOM 674 C CA . HIS A 1 85 ? 23.173 6.557 -25.066 1.00 60.28 85 HIS A CA 1
ATOM 675 C C . HIS A 1 85 ? 21.716 6.635 -24.603 1.00 60.28 85 HIS A C 1
ATOM 677 O O . HIS A 1 85 ? 20.866 7.190 -25.295 1.00 60.28 85 HIS A O 1
ATOM 683 N N . LEU A 1 86 ? 21.431 6.049 -23.440 1.00 63.19 86 LEU A N 1
ATOM 684 C CA . LEU A 1 86 ? 20.121 6.108 -22.797 1.00 63.19 86 LEU A CA 1
ATOM 685 C C . LEU A 1 86 ? 20.171 7.106 -21.635 1.00 63.19 86 LEU A C 1
ATOM 687 O O . LEU A 1 86 ? 20.977 6.956 -20.718 1.00 63.19 86 LEU A O 1
ATOM 691 N N . ALA A 1 87 ? 19.305 8.116 -21.671 1.00 62.00 87 ALA A N 1
ATOM 692 C CA . ALA A 1 87 ? 19.078 9.021 -20.551 1.00 62.00 87 ALA A CA 1
ATOM 693 C C . ALA A 1 87 ? 17.734 8.675 -19.900 1.00 62.00 87 ALA A C 1
ATOM 695 O O . ALA A 1 87 ? 16.700 8.683 -20.567 1.00 62.00 87 ALA A O 1
ATOM 696 N N . LEU A 1 88 ? 17.750 8.372 -18.602 1.00 61.94 88 LEU A N 1
ATOM 697 C CA . LEU A 1 88 ? 16.544 8.173 -17.804 1.00 61.94 88 LEU A CA 1
ATOM 698 C C . LEU A 1 88 ? 16.257 9.470 -17.037 1.00 61.94 88 LEU A C 1
ATOM 700 O O . LEU A 1 88 ? 17.164 10.013 -16.410 1.00 61.94 88 LEU A O 1
ATOM 704 N N . LEU A 1 89 ? 15.009 9.946 -17.035 1.00 60.81 89 LEU A N 1
ATOM 705 C CA . LEU A 1 89 ? 14.562 11.083 -16.214 1.00 60.81 89 LEU A CA 1
ATOM 706 C C . LEU A 1 89 ? 13.578 10.613 -15.127 1.00 60.81 89 LEU A C 1
ATOM 708 O O . LEU A 1 89 ? 12.363 10.690 -15.321 1.00 60.81 89 LEU A O 1
ATOM 712 N N . PRO A 1 90 ? 14.052 10.103 -13.978 1.00 58.94 90 PRO A N 1
ATOM 713 C CA . PRO A 1 90 ? 13.165 9.764 -12.872 1.00 58.94 90 PRO A CA 1
ATOM 714 C C . PRO A 1 90 ? 12.616 11.019 -12.201 1.00 58.94 90 PRO A C 1
ATOM 716 O O . PRO A 1 90 ? 13.322 12.010 -12.028 1.00 58.94 90 PRO A O 1
ATOM 719 N N . ARG A 1 91 ? 11.375 10.939 -11.706 1.00 48.56 91 ARG A 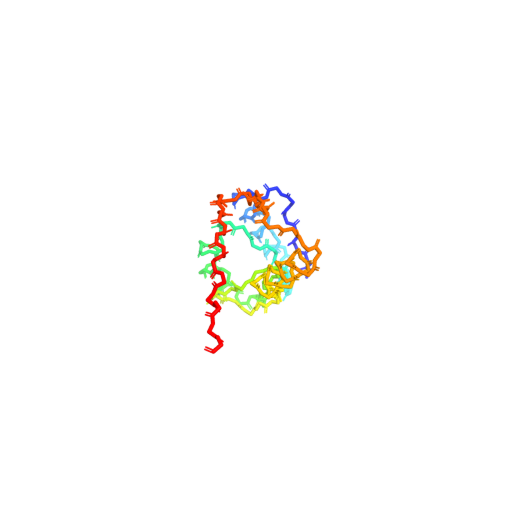N 1
ATOM 720 C CA . ARG A 1 91 ? 10.756 12.013 -10.908 1.00 48.56 91 ARG A CA 1
ATOM 721 C C . ARG A 1 91 ? 11.475 12.308 -9.578 1.00 48.56 91 ARG A C 1
ATOM 723 O O . ARG A 1 91 ? 11.163 13.326 -8.972 1.00 48.56 91 ARG A O 1
ATOM 730 N N . LYS A 1 92 ? 12.390 11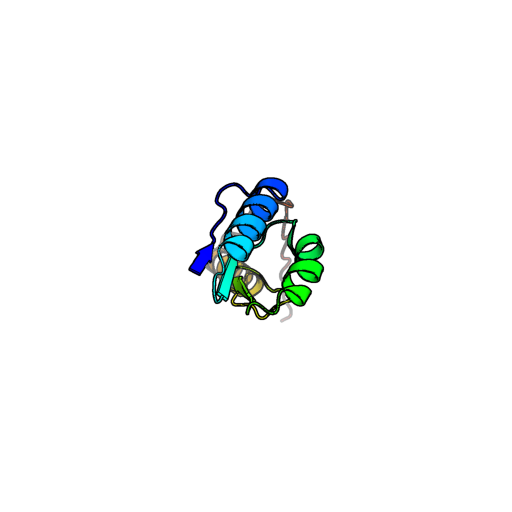.445 -9.104 1.00 46.94 92 LYS A N 1
ATOM 731 C CA . LYS A 1 92 ? 13.078 11.600 -7.802 1.00 46.94 92 LYS A CA 1
ATOM 732 C C . LYS A 1 92 ? 14.619 11.511 -7.820 1.00 46.94 92 LYS A C 1
ATOM 734 O O . LYS A 1 92 ? 15.216 11.840 -6.805 1.00 46.94 92 LYS A O 1
ATOM 739 N N . ALA A 1 93 ? 15.283 11.138 -8.921 1.00 35.69 93 ALA A N 1
ATOM 740 C CA . ALA A 1 93 ? 16.755 11.183 -9.031 1.00 35.69 93 ALA A CA 1
ATOM 741 C C . ALA A 1 93 ? 17.219 10.951 -10.474 1.00 35.69 93 ALA A C 1
ATOM 743 O O . ALA A 1 93 ? 16.794 9.978 -11.071 1.00 35.69 93 ALA A O 1
ATOM 744 N N . LEU A 1 94 ? 18.123 11.761 -11.031 1.00 37.28 94 LEU A N 1
ATOM 745 C CA . LEU A 1 94 ? 18.737 11.483 -12.339 1.00 37.28 94 LEU A CA 1
ATOM 746 C C . LEU A 1 94 ? 19.739 10.318 -12.217 1.00 37.28 94 LEU A C 1
ATOM 748 O O . LEU A 1 94 ? 20.758 10.465 -11.547 1.00 37.28 94 LEU A O 1
ATOM 752 N N . ILE A 1 95 ? 19.483 9.181 -12.875 1.00 42.62 95 ILE A N 1
ATOM 753 C CA . ILE A 1 95 ? 20.437 8.060 -12.961 1.00 42.62 95 ILE A CA 1
ATOM 754 C C . ILE A 1 95 ? 20.993 8.005 -14.387 1.00 42.62 95 ILE A C 1
ATOM 756 O O . ILE A 1 95 ? 20.283 7.652 -15.327 1.00 42.62 95 ILE A O 1
ATOM 760 N N . ILE A 1 96 ? 22.276 8.341 -14.547 1.00 43.88 96 ILE A N 1
ATOM 761 C CA . ILE A 1 96 ? 23.023 8.131 -15.795 1.00 43.88 96 ILE A CA 1
ATOM 762 C C . ILE A 1 96 ? 23.774 6.803 -15.664 1.00 43.88 96 ILE A C 1
ATOM 764 O O . ILE A 1 96 ? 24.798 6.727 -14.985 1.00 43.88 96 ILE A O 1
ATOM 768 N N . ALA A 1 97 ? 23.275 5.747 -16.307 1.00 43.78 97 ALA A N 1
ATOM 769 C CA . ALA A 1 97 ? 23.971 4.465 -16.366 1.00 43.78 97 ALA A CA 1
ATOM 770 C C . ALA A 1 97 ? 24.980 4.468 -17.529 1.00 43.78 97 ALA A C 1
ATOM 772 O O . ALA A 1 97 ? 24.603 4.593 -18.692 1.00 43.78 97 ALA A O 1
ATOM 773 N N . ARG A 1 98 ? 26.278 4.317 -17.227 1.00 39.56 98 ARG A N 1
ATOM 774 C CA . ARG A 1 98 ? 27.349 4.182 -18.230 1.00 39.56 98 ARG A CA 1
ATOM 775 C C . ARG A 1 98 ? 27.866 2.741 -18.224 1.00 39.56 98 ARG A C 1
ATOM 777 O O . ARG A 1 98 ? 28.731 2.401 -17.424 1.00 39.56 98 ARG A O 1
ATOM 784 N N . TYR A 1 99 ? 27.350 1.888 -19.108 1.00 41.97 99 TYR A N 1
ATOM 785 C CA . TYR A 1 99 ? 27.819 0.501 -19.226 1.00 41.97 99 TYR A CA 1
ATOM 786 C C . TYR A 1 99 ? 29.077 0.414 -20.110 1.00 41.97 99 TYR A C 1
ATOM 788 O O . TYR A 1 99 ? 29.032 0.699 -21.306 1.00 41.97 99 TYR A O 1
ATOM 796 N N . ARG A 1 100 ? 30.215 -0.006 -19.534 1.00 38.53 100 ARG A N 1
ATOM 797 C CA . ARG A 1 100 ? 31.411 -0.441 -20.282 1.00 38.53 100 ARG A CA 1
ATOM 798 C C . ARG A 1 100 ? 31.394 -1.964 -20.402 1.00 38.53 100 ARG A C 1
ATOM 800 O O . ARG A 1 100 ? 31.491 -2.663 -19.398 1.00 38.53 100 ARG A O 1
ATOM 807 N N . ARG A 1 101 ? 31.309 -2.478 -21.631 1.00 41.25 101 ARG A N 1
ATOM 808 C CA . ARG A 1 101 ? 31.501 -3.905 -21.939 1.00 41.25 101 ARG A CA 1
ATOM 809 C C . ARG A 1 101 ? 32.908 -4.330 -21.506 1.00 41.25 101 ARG A C 1
ATOM 811 O O . ARG A 1 101 ? 33.889 -3.810 -22.034 1.00 41.25 101 ARG A O 1
ATOM 818 N N . ILE A 1 102 ? 33.012 -5.301 -20.600 1.00 39.47 102 ILE A N 1
ATOM 819 C CA . ILE A 1 102 ? 34.222 -6.116 -20.475 1.00 39.47 102 ILE A CA 1
ATOM 820 C C . ILE A 1 102 ? 34.160 -7.127 -21.619 1.00 39.47 102 ILE A C 1
ATOM 822 O O . ILE A 1 102 ? 33.433 -8.114 -21.555 1.00 39.47 102 ILE A O 1
ATOM 826 N N . ALA A 1 103 ? 34.896 -6.853 -22.692 1.00 37.66 103 ALA A N 1
ATOM 827 C CA . ALA A 1 103 ? 35.259 -7.882 -23.650 1.00 37.66 103 ALA A CA 1
ATOM 828 C C . ALA A 1 103 ? 36.352 -8.745 -23.002 1.00 37.66 103 ALA A C 1
ATOM 830 O O . ALA A 1 103 ? 37.516 -8.355 -22.981 1.00 37.66 103 ALA A O 1
ATOM 831 N N . LYS A 1 104 ? 35.977 -9.894 -22.436 1.00 36.41 104 LYS A N 1
ATOM 832 C CA . LYS A 1 104 ? 36.905 -11.011 -22.233 1.00 36.41 104 LYS A CA 1
ATOM 833 C C . LYS A 1 104 ? 36.569 -12.066 -23.283 1.00 36.41 104 LYS A C 1
ATOM 835 O O . LYS A 1 104 ? 35.531 -12.715 -23.189 1.00 36.41 104 LYS A O 1
ATOM 840 N N . LYS A 1 105 ? 37.408 -12.128 -24.317 1.00 37.84 105 LYS A N 1
ATOM 841 C CA . LYS A 1 105 ? 37.694 -13.368 -25.041 1.00 37.84 105 LYS A CA 1
ATOM 842 C C . LYS A 1 105 ? 38.763 -14.121 -24.262 1.00 37.84 105 LYS A C 1
ATOM 844 O O . LYS A 1 105 ? 39.583 -13.423 -23.621 1.00 37.84 105 LYS A O 1
#

InterPro domains:
  IPR028082 Periplasmic binding protein-like I [SSF53822] (2-89)

Sequence (105 aa):
MIVKTHQNQPQQDKHIIHTLVGMGIDSLLWVPTEAEAELSEWLTITRIPVAIVTQVSRFFNSVSINQDRGAESIAEHFIHTVMFHLALLPRKALIIARYRRIAKK

pLDDT: mean 75.81, std 18.02, range [35.69, 93.31]

Secondary structure (DSSP, 8-state):
-EE--TT--HHHHHHHHHHHHHTT-S-EEE---TTHHHHHHHHHHHT--EEEESS--SSSEEE---HHHHHHHHHHHHHHTT--------SS------PPP----

Radius of gyration: 19.59 Å; chains: 1; bounding box: 55×29×47 Å

Foldseek 3Di:
DEDEDPPLDLVVVVVVVVVVVVVPDQAYEDADHPNCVVCLVVVVVSVRQYEYEQDDDPRHHYDHDPVVVVVVVVVVVCVVVVNQADWDDDPPDTDGDHDDDPDDD